Protein AF-A0A834L5X5-F1 (afdb_monomer_lite)

pLDDT: mean 77.33, std 14.18, range [34.59, 91.06]

Radius of gyration: 18.0 Å; chains: 1; bounding box: 46×36×48 Å

Secondary structure (DSSP, 8-state):
-PPPP-STTTT-HHHHHHHT-HHHHHHHHHHHHHHHHHH-TTS-EEE--TT-SS-SEEE---S-HHHHHHHHT-HHHHHTEEEEEEEE--TTS--EEEEEEEE-TT---SS--EEEEETTEEE--SS--S---SEEEEEE-

Foldseek 3Di:
DDDDDDDPCVVPVVVSVVCPPVVVVLVVVLLVQLLLQLLPLQDWDFADDPPDPDTLDTHDRDPHSLVSCCRNVHDLQSVQKDWDWDWDPPPVDDTAIEIEIEGDPPDDDPDKDKWKDAPNDTDDDPDDDDDPGRYIYIDID

Sequence (141 aa):
MHPQIENLFYNLTTRRKTLQNSADDYPKIVDLLSRFAIHHTNVSFSCRKHGAARADVHSVATASMLDAIRSVYGVSVARNLMTIEASDDDPSSSVFKMDGFISNSNYIAKKITMVLFINGMCAYSIDVVELTGNHMLIVIC

Structure (mmCIF, N/CA/C/O backbone):
data_AF-A0A834L5X5-F1
#
_entry.id   AF-A0A834L5X5-F1
#
loop_
_atom_site.group_PDB
_atom_site.id
_atom_site.type_symbol
_atom_site.label_atom_id
_atom_site.label_alt_id
_atom_site.label_comp_id
_atom_site.label_asym_id
_atom_site.label_entity_id
_atom_site.label_seq_id
_atom_site.pdbx_PDB_ins_code
_atom_site.Cartn_x
_atom_site.Cartn_y
_atom_site.Cartn_z
_atom_site.occupancy
_atom_site.B_iso_or_equiv
_atom_site.auth_seq_id
_atom_site.auth_comp_id
_atom_site.auth_asym_id
_atom_site.auth_atom_id
_atom_site.pdbx_PDB_model_num
ATOM 1 N N . MET A 1 1 ? 3.718 -20.368 19.759 1.00 44.84 1 MET A N 1
ATOM 2 C CA . MET A 1 1 ? 3.055 -19.312 20.554 1.00 44.84 1 MET A CA 1
ATOM 3 C C . MET A 1 1 ? 3.306 -18.001 19.827 1.00 44.84 1 MET A C 1
ATOM 5 O O . MET A 1 1 ? 4.460 -17.604 19.736 1.00 44.84 1 MET A O 1
ATOM 9 N N . HIS A 1 2 ? 2.291 -17.406 19.198 1.00 64.75 2 HIS A N 1
ATOM 10 C CA . HIS A 1 2 ? 2.462 -16.091 18.575 1.00 64.75 2 HIS A CA 1
ATOM 11 C C . HIS A 1 2 ? 2.395 -15.022 19.670 1.00 64.75 2 HIS A C 1
ATOM 13 O O . HIS A 1 2 ? 1.532 -15.131 20.542 1.00 64.75 2 HIS A O 1
ATOM 19 N N . PRO A 1 3 ? 3.295 -14.029 19.673 1.00 69.00 3 PRO A N 1
ATOM 20 C CA . PRO A 1 3 ? 3.253 -12.961 20.658 1.00 69.00 3 PRO A CA 1
ATOM 21 C C . PRO A 1 3 ? 1.950 -12.173 20.492 1.00 69.00 3 PRO A C 1
ATOM 23 O O . PRO A 1 3 ? 1.686 -11.601 19.436 1.00 69.00 3 PRO A O 1
ATOM 26 N N . GLN A 1 4 ? 1.132 -12.165 21.540 1.00 79.31 4 GLN A N 1
ATOM 27 C CA . GLN A 1 4 ? -0.072 -11.352 21.635 1.00 79.31 4 GLN A CA 1
ATOM 28 C C . GLN A 1 4 ? 0.254 -10.145 22.511 1.00 79.31 4 GLN A C 1
ATOM 30 O O . GLN A 1 4 ? 0.672 -10.296 23.657 1.00 79.31 4 GLN A O 1
ATOM 35 N N . ILE A 1 5 ? 0.119 -8.946 21.947 1.00 82.44 5 ILE A N 1
ATOM 36 C CA . ILE A 1 5 ? 0.339 -7.697 22.677 1.00 82.44 5 ILE A CA 1
ATOM 37 C C . ILE A 1 5 ? -1.009 -7.236 23.218 1.00 82.44 5 ILE A C 1
ATOM 39 O O . ILE A 1 5 ? -1.920 -6.927 22.453 1.00 82.44 5 ILE A O 1
ATOM 43 N N . GLU A 1 6 ? -1.112 -7.152 24.539 1.00 79.31 6 GLU A N 1
ATOM 44 C CA . GLU A 1 6 ? -2.272 -6.606 25.236 1.00 79.31 6 GLU A CA 1
ATOM 45 C C . GLU A 1 6 ? -1.859 -5.372 26.039 1.00 79.31 6 GLU A C 1
ATOM 47 O O . GLU A 1 6 ? -0.729 -5.277 26.516 1.00 79.31 6 GLU A O 1
ATOM 52 N N . ASN A 1 7 ? -2.780 -4.419 26.208 1.00 80.00 7 ASN A N 1
ATOM 53 C CA . ASN A 1 7 ? -2.581 -3.230 27.045 1.00 80.00 7 ASN A CA 1
ATOM 54 C C . ASN A 1 7 ? -1.352 -2.377 26.659 1.00 80.00 7 ASN A C 1
ATOM 56 O O . ASN A 1 7 ? -0.508 -2.052 27.499 1.00 80.00 7 ASN A O 1
ATOM 60 N N . LEU A 1 8 ? -1.270 -1.962 25.391 1.00 80.25 8 LEU A N 1
ATOM 61 C CA . LEU A 1 8 ? -0.211 -1.066 24.919 1.00 80.25 8 LEU A CA 1
ATOM 62 C C . LEU A 1 8 ? -0.149 0.223 25.772 1.00 80.25 8 LEU A C 1
ATOM 64 O O . LEU A 1 8 ? -1.176 0.820 26.101 1.00 80.25 8 LEU A O 1
ATOM 68 N N . PHE A 1 9 ? 1.067 0.638 26.147 1.00 82.50 9 PHE A N 1
ATOM 69 C CA . PHE A 1 9 ? 1.349 1.788 27.027 1.00 82.50 9 PHE A CA 1
ATOM 70 C C . PHE A 1 9 ? 0.812 1.671 28.458 1.00 82.50 9 PHE A C 1
ATOM 72 O O . PHE A 1 9 ? 0.503 2.684 29.091 1.00 82.50 9 PHE A O 1
ATOM 79 N N . TYR A 1 10 ? 0.718 0.454 29.008 1.00 79.81 10 TYR A N 1
ATOM 80 C CA . TYR A 1 10 ? 0.159 0.281 30.348 1.00 79.81 10 TYR A CA 1
ATOM 81 C C . TYR A 1 10 ? 0.894 1.029 31.462 1.00 79.81 10 TYR A C 1
ATOM 83 O O . TYR A 1 10 ? 0.271 1.464 32.430 1.00 79.81 10 TYR A O 1
ATOM 91 N N . ASN A 1 11 ? 2.201 1.194 31.291 1.00 83.25 11 ASN A N 1
ATOM 92 C CA . ASN A 1 11 ? 3.115 1.872 32.199 1.00 83.25 11 ASN A CA 1
ATOM 93 C C . ASN A 1 11 ? 3.227 3.388 31.943 1.00 83.25 11 ASN A C 1
ATOM 95 O O . ASN A 1 1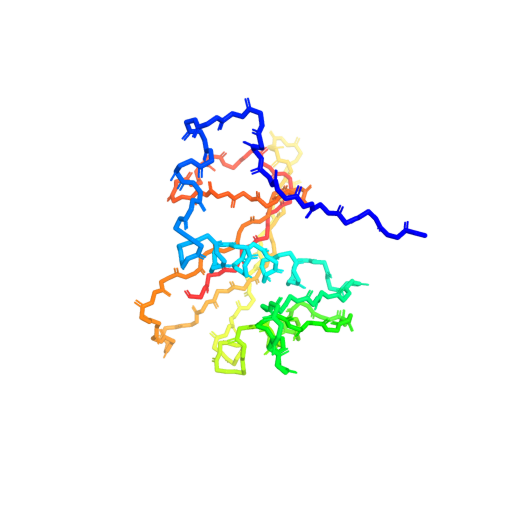1 ? 3.930 4.072 32.680 1.00 83.25 11 ASN A O 1
ATOM 99 N N . LEU A 1 12 ? 2.556 3.928 30.916 1.00 82.12 12 LEU A N 1
ATOM 100 C CA . LEU A 1 12 ? 2.662 5.331 30.503 1.00 82.12 12 LEU A CA 1
ATOM 101 C C . LEU A 1 12 ? 1.275 5.962 30.352 1.00 82.12 12 LEU A C 1
ATOM 103 O O . LEU A 1 12 ? 0.736 6.088 29.251 1.00 82.12 12 LEU A O 1
ATOM 107 N N . THR A 1 13 ? 0.713 6.415 31.474 1.00 77.81 13 THR A N 1
ATOM 108 C CA . THR A 1 13 ? -0.656 6.948 31.577 1.00 77.81 13 THR A CA 1
ATOM 109 C C . THR A 1 13 ? -0.955 8.061 30.568 1.00 77.81 13 THR A C 1
ATOM 111 O O . THR A 1 13 ? -2.041 8.086 29.993 1.00 77.81 13 THR A O 1
ATOM 114 N N . THR A 1 14 ? 0.002 8.954 30.299 1.00 79.38 14 THR A N 1
ATOM 115 C CA . THR A 1 14 ? -0.169 10.056 29.337 1.00 79.38 14 THR A CA 1
ATOM 116 C C . THR A 1 14 ? -0.307 9.553 27.897 1.00 79.38 14 THR A C 1
ATOM 118 O O . THR A 1 14 ? -1.222 9.976 27.199 1.00 79.38 14 THR A O 1
ATOM 121 N N . ARG A 1 15 ? 0.534 8.597 27.465 1.00 75.31 15 ARG A N 1
ATOM 122 C CA . ARG A 1 15 ? 0.443 7.993 26.119 1.00 75.31 15 ARG A CA 1
ATOM 123 C C . ARG A 1 15 ? -0.788 7.105 25.974 1.00 75.31 15 ARG A C 1
ATOM 125 O O . ARG A 1 15 ? -1.443 7.115 24.939 1.00 75.31 15 ARG A O 1
ATOM 132 N N . ARG A 1 16 ? -1.150 6.371 27.027 1.00 74.94 16 ARG A N 1
ATOM 133 C CA . ARG A 1 16 ? -2.385 5.582 27.041 1.00 74.94 16 ARG A CA 1
ATOM 134 C C . ARG A 1 16 ? -3.612 6.465 26.790 1.00 74.94 16 ARG A C 1
ATOM 136 O O . ARG A 1 16 ? -4.456 6.086 25.989 1.00 74.94 16 ARG A O 1
ATOM 143 N N . LYS A 1 17 ? -3.696 7.643 27.424 1.00 72.06 17 LYS A N 1
ATOM 144 C CA . LYS A 1 17 ? -4.811 8.588 27.226 1.00 72.06 17 LYS A CA 1
ATOM 145 C C . LYS A 1 17 ? -4.913 9.095 25.785 1.00 72.06 17 LYS A C 1
ATOM 147 O O . LYS A 1 17 ? -6.020 9.231 25.282 1.00 72.06 17 LYS A O 1
ATOM 152 N N . THR A 1 18 ? -3.790 9.328 25.105 1.00 70.12 18 THR A N 1
ATOM 153 C CA . THR A 1 18 ? -3.800 9.770 23.699 1.00 70.12 18 THR A CA 1
ATOM 154 C C . THR A 1 18 ? -4.187 8.658 22.718 1.00 70.12 18 THR A C 1
ATOM 156 O O . THR A 1 18 ? -4.758 8.958 21.680 1.00 70.12 18 THR A O 1
ATOM 159 N N . LEU A 1 19 ? -3.926 7.386 23.049 1.00 65.12 19 LEU A N 1
ATOM 160 C CA . LEU A 1 19 ? -4.288 6.222 22.219 1.00 65.12 19 LEU A CA 1
ATOM 161 C C . LEU A 1 19 ? -5.692 5.658 22.469 1.00 65.12 19 LEU A C 1
ATOM 163 O O . LEU A 1 19 ? -6.130 4.749 21.767 1.00 65.12 19 LEU A O 1
ATOM 167 N N . GLN A 1 20 ? -6.420 6.154 23.472 1.00 61.81 20 GLN A N 1
ATOM 168 C CA . GLN A 1 20 ? -7.771 5.661 23.760 1.00 61.81 20 GLN A CA 1
ATOM 169 C C . GLN A 1 20 ? -8.775 5.958 22.636 1.00 61.81 20 GLN A C 1
ATOM 171 O O . GLN A 1 20 ? -9.824 5.311 22.586 1.00 61.81 20 GLN A O 1
ATOM 176 N N . ASN A 1 21 ? -8.450 6.852 21.694 1.00 64.62 21 ASN A N 1
ATOM 177 C CA . ASN A 1 21 ? -9.289 7.092 20.526 1.00 64.62 21 ASN A CA 1
ATOM 178 C C . ASN A 1 21 ? -9.029 6.066 19.406 1.00 64.62 21 ASN A C 1
ATOM 180 O O . ASN A 1 21 ? -8.523 6.381 18.333 1.00 64.62 21 ASN A O 1
ATOM 184 N N . SER A 1 22 ? -9.397 4.806 19.660 1.00 61.69 22 SER A N 1
ATOM 185 C CA . SER A 1 22 ? -9.212 3.677 18.725 1.00 61.69 22 SER A CA 1
ATOM 186 C C . SER A 1 22 ? -9.794 3.896 17.317 1.00 61.69 22 SER A C 1
ATOM 188 O O . SER A 1 22 ? -9.342 3.260 16.362 1.00 61.69 22 SER A O 1
ATOM 190 N N . ALA A 1 23 ? -10.777 4.793 17.182 1.00 67.44 23 ALA A N 1
ATOM 191 C CA . ALA A 1 23 ? -11.384 5.164 15.907 1.00 67.44 23 ALA A CA 1
ATOM 192 C C . ALA A 1 23 ? -10.392 5.852 14.951 1.00 67.44 23 ALA A C 1
ATOM 194 O O . ALA A 1 23 ? -10.512 5.677 13.741 1.00 67.44 23 ALA A O 1
ATOM 195 N N . ASP A 1 24 ? -9.391 6.557 15.484 1.00 72.69 24 ASP A N 1
ATOM 196 C CA . ASP A 1 24 ? -8.421 7.307 14.681 1.00 72.69 24 ASP A CA 1
ATOM 197 C C . ASP A 1 24 ? -7.191 6.472 14.308 1.00 72.69 24 ASP A C 1
ATOM 199 O O . ASP A 1 24 ? -6.551 6.726 13.287 1.00 72.69 24 ASP A O 1
ATOM 203 N N . ASP A 1 25 ? -6.842 5.474 15.123 1.00 80.56 25 ASP A N 1
ATOM 204 C CA . ASP A 1 25 ? -5.599 4.715 14.955 1.00 80.56 25 ASP A CA 1
ATOM 205 C C . ASP A 1 25 ? -5.768 3.459 14.101 1.00 80.56 25 ASP A C 1
ATOM 207 O O . ASP A 1 25 ? -4.873 3.123 13.324 1.00 80.56 25 ASP A O 1
ATOM 211 N N . TYR A 1 26 ? -6.923 2.787 14.169 1.00 86.06 26 TYR A N 1
ATOM 212 C CA . TYR A 1 26 ? -7.163 1.601 13.344 1.00 86.06 26 TYR A CA 1
ATOM 213 C C . TYR A 1 26 ? -7.048 1.885 11.832 1.00 86.06 26 TYR A C 1
ATOM 215 O O . TYR A 1 26 ? -6.332 1.144 11.154 1.00 86.06 26 TYR A O 1
ATOM 223 N N . PRO A 1 27 ? -7.634 2.974 11.288 1.00 86.81 27 PRO A N 1
ATOM 224 C CA . PRO A 1 27 ? -7.455 3.323 9.879 1.00 86.81 27 PRO A CA 1
ATOM 225 C C . PRO A 1 27 ? -5.990 3.562 9.487 1.00 86.81 27 PRO A C 1
ATOM 227 O O . PRO A 1 27 ? -5.610 3.245 8.365 1.00 86.81 27 PRO A O 1
ATOM 230 N N . LYS A 1 28 ? -5.144 4.067 10.399 1.00 86.50 28 LYS A N 1
ATOM 231 C CA . LYS A 1 28 ? -3.702 4.254 10.145 1.00 86.50 28 LYS A CA 1
ATOM 232 C C . LYS A 1 28 ? -2.967 2.916 10.049 1.00 86.50 28 LYS A C 1
ATOM 234 O O . LYS A 1 28 ? -2.081 2.765 9.215 1.00 86.50 28 LYS A O 1
ATOM 239 N N . ILE A 1 29 ? -3.343 1.939 10.879 1.00 88.44 29 ILE A N 1
ATOM 240 C CA . ILE A 1 29 ? -2.796 0.572 10.819 1.00 88.44 29 ILE A CA 1
ATOM 241 C C . ILE A 1 29 ? -3.199 -0.101 9.502 1.00 88.44 29 ILE A C 1
ATOM 243 O O . ILE A 1 29 ? -2.366 -0.722 8.844 1.00 88.44 29 ILE A O 1
ATOM 247 N N . VAL A 1 30 ? -4.466 0.043 9.107 1.00 90.06 30 VAL A N 1
ATOM 248 C CA . VAL A 1 30 ? -4.990 -0.465 7.830 1.00 90.06 30 VAL A CA 1
ATOM 249 C C . VAL A 1 30 ? -4.271 0.178 6.641 1.00 90.06 30 VAL A C 1
ATOM 251 O O . VAL A 1 30 ? -3.875 -0.539 5.723 1.00 90.06 30 VAL A O 1
ATOM 254 N N . ASP A 1 31 ? -4.043 1.494 6.670 1.00 87.38 31 ASP A N 1
ATOM 255 C CA . ASP A 1 31 ? -3.289 2.222 5.640 1.00 87.38 31 ASP A CA 1
ATOM 256 C C . ASP A 1 31 ? -1.842 1.717 5.541 1.00 87.38 31 ASP A C 1
ATOM 258 O O . ASP A 1 31 ? -1.383 1.360 4.458 1.00 87.38 31 ASP A O 1
ATOM 262 N N . LEU A 1 32 ? -1.145 1.587 6.675 1.00 88.12 32 LEU A N 1
ATOM 263 C CA . LEU A 1 32 ? 0.209 1.035 6.724 1.00 88.12 32 LEU A CA 1
ATOM 264 C C . LEU A 1 32 ? 0.258 -0.370 6.107 1.00 88.12 32 LEU A C 1
ATOM 266 O O . LEU A 1 32 ? 1.044 -0.617 5.196 1.00 88.12 32 LEU A O 1
ATOM 270 N N . LEU A 1 33 ? -0.598 -1.290 6.559 1.00 90.88 33 LEU A N 1
ATOM 271 C CA . LEU A 1 33 ? -0.604 -2.665 6.053 1.00 90.88 33 LEU A CA 1
ATOM 272 C C . LEU A 1 33 ? -0.956 -2.735 4.565 1.00 90.88 33 LEU A C 1
ATOM 274 O O . LEU A 1 33 ? -0.362 -3.533 3.846 1.00 90.88 33 LEU A O 1
ATOM 278 N N . SER A 1 34 ? -1.849 -1.865 4.090 1.00 89.50 34 SER A N 1
ATOM 279 C CA . SER A 1 34 ? -2.161 -1.722 2.664 1.00 89.50 34 SER A CA 1
ATOM 280 C C . SER A 1 34 ? -0.927 -1.339 1.839 1.00 89.50 34 SER A C 1
ATOM 282 O O . SER A 1 34 ? -0.677 -1.937 0.793 1.00 89.50 34 SER A O 1
ATOM 284 N N . ARG A 1 35 ? -0.102 -0.398 2.324 1.00 88.44 35 ARG A N 1
ATOM 285 C CA . ARG A 1 35 ? 1.163 -0.005 1.668 1.00 88.44 35 ARG A CA 1
ATOM 286 C C . ARG A 1 35 ? 2.167 -1.153 1.623 1.00 88.44 35 ARG A C 1
ATOM 288 O O . ARG A 1 35 ? 2.776 -1.402 0.588 1.00 88.44 35 ARG A O 1
ATOM 295 N N . PHE A 1 36 ? 2.331 -1.875 2.729 1.00 87.75 36 PHE A N 1
ATOM 296 C CA . PHE A 1 36 ? 3.248 -3.016 2.776 1.00 87.75 36 PHE A CA 1
ATOM 297 C C . PHE A 1 36 ? 2.798 -4.161 1.868 1.00 87.75 36 PHE A C 1
ATOM 299 O O . PHE A 1 36 ? 3.645 -4.774 1.219 1.00 87.75 36 PHE A O 1
ATOM 306 N N . ALA A 1 37 ? 1.488 -4.399 1.783 1.00 89.31 37 ALA A N 1
ATOM 307 C CA . ALA A 1 37 ? 0.899 -5.442 0.954 1.00 89.31 37 ALA A CA 1
ATOM 308 C C . ALA A 1 37 ? 1.147 -5.248 -0.546 1.00 89.31 37 ALA A C 1
ATOM 310 O O . ALA A 1 37 ? 1.315 -6.236 -1.255 1.00 89.31 37 ALA A O 1
ATOM 311 N N . ILE A 1 38 ? 1.195 -4.003 -1.033 1.00 88.06 38 ILE A N 1
ATOM 312 C CA . ILE A 1 38 ? 1.485 -3.733 -2.450 1.00 88.06 38 ILE A CA 1
ATOM 313 C C . ILE A 1 38 ? 2.976 -3.795 -2.787 1.00 88.06 38 ILE A C 1
ATOM 315 O O . ILE A 1 38 ? 3.319 -4.139 -3.910 1.00 88.06 38 ILE A O 1
ATOM 319 N N . HIS A 1 39 ? 3.858 -3.493 -1.830 1.00 86.00 39 HIS A N 1
ATOM 320 C CA . HIS A 1 39 ? 5.307 -3.545 -2.041 1.00 86.00 39 HIS A CA 1
ATOM 321 C C . HIS A 1 39 ? 5.859 -4.968 -1.911 1.00 86.00 39 HIS A C 1
ATOM 323 O O . HIS A 1 39 ? 6.706 -5.396 -2.687 1.00 86.00 39 HIS A O 1
ATOM 329 N N . HIS A 1 40 ? 5.374 -5.726 -0.928 1.00 87.00 40 HIS A N 1
ATOM 330 C CA . HIS A 1 40 ? 5.829 -7.089 -0.666 1.00 87.00 40 HIS A CA 1
ATOM 331 C C . HIS A 1 40 ? 4.867 -8.101 -1.285 1.00 87.00 40 HIS A C 1
ATOM 333 O O . HIS A 1 40 ? 4.200 -8.850 -0.574 1.00 87.00 40 HIS A O 1
ATOM 339 N N . THR A 1 41 ? 4.821 -8.148 -2.617 1.00 86.44 41 THR A N 1
ATOM 340 C CA . THR A 1 41 ? 3.897 -9.016 -3.371 1.00 86.44 41 THR A CA 1
ATOM 341 C C . THR A 1 41 ? 4.094 -10.505 -3.081 1.00 86.44 41 THR A C 1
ATOM 343 O O . THR A 1 41 ? 3.166 -11.286 -3.233 1.00 86.44 41 THR A O 1
ATOM 346 N N . ASN A 1 42 ? 5.269 -10.913 -2.597 1.00 88.06 42 ASN A N 1
ATOM 347 C CA . ASN A 1 42 ? 5.564 -12.303 -2.234 1.00 88.06 42 ASN A CA 1
ATOM 348 C C . ASN A 1 42 ? 5.010 -12.713 -0.854 1.00 88.06 42 ASN A C 1
ATOM 350 O O . ASN A 1 42 ? 5.179 -13.860 -0.442 1.00 88.06 42 ASN A O 1
ATOM 354 N N . VAL A 1 43 ? 4.375 -11.794 -0.120 1.00 88.69 43 VAL A N 1
ATOM 355 C CA . VAL A 1 43 ? 3.852 -12.021 1.233 1.00 88.69 43 VAL A CA 1
ATOM 356 C C . VAL A 1 43 ? 2.361 -11.696 1.273 1.00 88.69 43 VAL A C 1
ATOM 358 O O . VAL A 1 43 ? 1.896 -10.711 0.708 1.00 88.69 43 VAL A O 1
ATOM 361 N N . SER A 1 44 ? 1.591 -12.539 1.960 1.00 88.88 44 SER A N 1
ATOM 362 C CA . SER A 1 44 ? 0.158 -12.315 2.176 1.00 88.88 44 SER A CA 1
ATOM 363 C C . SER A 1 44 ? -0.072 -11.528 3.463 1.00 88.88 44 SER A C 1
ATOM 365 O O . SER A 1 44 ? 0.477 -11.878 4.509 1.00 88.88 44 SER A O 1
ATOM 367 N N . PHE A 1 45 ? -0.912 -10.497 3.406 1.00 90.62 45 PHE A N 1
ATOM 368 C CA . PHE A 1 45 ? -1.260 -9.669 4.559 1.00 90.62 45 PHE A CA 1
ATOM 369 C C . PHE A 1 45 ? -2.745 -9.803 4.887 1.00 90.62 45 PHE A C 1
ATOM 371 O O . PHE A 1 45 ? -3.599 -9.847 4.004 1.00 90.62 45 PHE A O 1
ATOM 378 N N . SER A 1 46 ? -3.067 -9.836 6.181 1.00 90.56 46 SER A N 1
ATOM 379 C CA . SER A 1 46 ? -4.447 -9.816 6.658 1.00 90.56 46 SER A CA 1
ATOM 380 C C . SER A 1 46 ? -4.570 -8.922 7.885 1.00 90.56 46 SER A C 1
ATOM 382 O O . SER A 1 46 ? -3.880 -9.132 8.881 1.00 90.56 46 SER A O 1
ATOM 384 N N . CYS A 1 47 ? -5.488 -7.960 7.844 1.00 90.81 47 CYS A N 1
ATOM 385 C CA . CYS A 1 47 ? -5.838 -7.110 8.976 1.00 90.81 47 CYS A CA 1
ATOM 386 C C . CYS A 1 47 ? -7.345 -7.127 9.178 1.00 90.81 47 CYS A C 1
ATOM 388 O O . CYS A 1 47 ? -8.094 -6.908 8.231 1.00 90.81 47 CYS A O 1
ATOM 390 N N . ARG A 1 48 ? -7.798 -7.358 10.409 1.00 91.06 48 ARG A N 1
ATOM 391 C CA . ARG A 1 48 ? -9.217 -7.284 10.759 1.00 91.06 48 ARG A CA 1
ATOM 392 C C . ARG A 1 48 ? -9.395 -6.697 12.143 1.00 91.06 48 ARG A C 1
ATOM 394 O O . ARG A 1 48 ? -8.578 -6.948 13.034 1.00 91.06 48 ARG A O 1
ATOM 401 N N . LYS A 1 49 ? -10.494 -5.982 12.344 1.00 89.12 49 LYS A N 1
ATOM 402 C CA . LYS A 1 49 ? -10.927 -5.590 13.683 1.00 89.12 49 LYS A CA 1
ATOM 403 C C . LYS A 1 49 ? -11.352 -6.824 14.489 1.00 89.12 49 LYS A C 1
ATOM 405 O O . LYS A 1 49 ? -11.874 -7.798 13.944 1.00 89.12 49 LYS A O 1
ATOM 410 N N . HIS A 1 50 ? -11.134 -6.798 15.802 1.00 85.12 50 HIS A N 1
ATOM 411 C CA . HIS A 1 50 ? -11.590 -7.877 16.678 1.00 85.12 50 HIS A CA 1
ATOM 412 C C . HIS A 1 50 ? -13.115 -8.050 16.575 1.00 85.12 50 HIS A C 1
ATOM 414 O O . HIS A 1 50 ? -13.854 -7.067 16.605 1.00 85.12 50 HIS A O 1
ATOM 420 N N . GLY A 1 51 ? -13.575 -9.294 16.417 1.00 85.50 51 GLY A N 1
ATOM 421 C CA . GLY A 1 51 ? -14.991 -9.624 16.222 1.00 85.50 51 GLY A CA 1
ATOM 422 C C . GLY A 1 51 ? -15.545 -9.351 14.815 1.00 85.50 51 GLY A C 1
ATOM 423 O O . GLY A 1 51 ? -16.681 -9.727 14.541 1.00 85.50 51 GLY A O 1
ATOM 424 N N . ALA A 1 52 ? -14.774 -8.746 13.903 1.00 88.81 52 ALA A N 1
ATOM 425 C CA . ALA A 1 52 ? -15.214 -8.549 12.525 1.00 88.81 52 ALA A CA 1
ATOM 426 C C . ALA A 1 52 ? -15.119 -9.854 11.717 1.00 88.81 52 ALA A C 1
ATOM 428 O O . ALA A 1 52 ? -14.110 -10.562 11.753 1.00 88.81 52 ALA A O 1
ATOM 429 N N . ALA A 1 53 ? -16.172 -10.150 10.950 1.00 87.69 53 ALA A N 1
ATOM 430 C CA . ALA A 1 53 ? -16.221 -11.324 10.078 1.00 87.69 53 ALA A CA 1
ATOM 431 C C . ALA A 1 53 ? -15.344 -11.171 8.823 1.00 87.69 53 ALA A C 1
ATOM 433 O O . ALA A 1 53 ? -14.854 -12.161 8.286 1.00 87.69 53 ALA A O 1
ATOM 434 N N . ARG A 1 54 ? -15.146 -9.933 8.354 1.00 87.31 54 ARG A N 1
ATOM 435 C CA . ARG A 1 54 ? -14.331 -9.609 7.178 1.00 87.31 54 ARG A CA 1
ATOM 436 C C . ARG A 1 54 ? -13.059 -8.884 7.591 1.00 87.31 54 ARG A C 1
ATOM 438 O O . ARG A 1 54 ? -13.057 -8.141 8.568 1.00 87.31 54 ARG A O 1
ATOM 445 N N . ALA A 1 55 ? -11.998 -9.134 6.836 1.00 88.44 55 ALA A N 1
ATOM 446 C CA . ALA A 1 55 ? -10.752 -8.399 6.949 1.00 88.44 55 ALA A CA 1
ATOM 447 C C . ALA A 1 55 ? -10.843 -7.087 6.162 1.00 88.44 55 ALA A C 1
ATOM 449 O O . ALA A 1 55 ? -11.381 -7.066 5.056 1.00 88.44 55 ALA A O 1
ATOM 450 N N . ASP A 1 56 ? -10.318 -6.017 6.750 1.00 88.81 56 ASP A N 1
ATOM 451 C CA . ASP A 1 56 ? -10.203 -4.692 6.139 1.00 88.81 56 ASP A CA 1
ATOM 452 C C . ASP A 1 56 ? -9.026 -4.637 5.154 1.00 88.81 56 ASP A C 1
ATOM 454 O O . ASP A 1 56 ? -9.099 -3.964 4.132 1.00 88.81 56 ASP A O 1
ATOM 458 N N . VAL A 1 57 ? -7.964 -5.404 5.425 1.00 89.19 57 VAL A N 1
ATOM 459 C CA . VAL A 1 57 ? -6.890 -5.687 4.462 1.00 89.19 57 VAL A CA 1
ATOM 460 C C . VAL A 1 57 ? -6.830 -7.186 4.263 1.00 89.19 57 VAL A C 1
ATOM 462 O O . VAL A 1 57 ? -6.695 -7.928 5.235 1.00 89.19 57 VAL A O 1
ATOM 465 N N . HIS A 1 58 ? -6.890 -7.625 3.014 1.00 89.75 58 HIS A N 1
ATOM 466 C CA . HIS A 1 58 ? -6.596 -8.997 2.639 1.00 89.75 58 HIS A CA 1
ATOM 467 C C . HIS A 1 58 ? -5.856 -8.988 1.304 1.00 89.75 58 HIS A C 1
ATOM 469 O O . HIS A 1 58 ? -6.426 -8.632 0.273 1.00 89.75 58 HIS A O 1
ATOM 475 N N . SER A 1 59 ? -4.578 -9.351 1.336 1.00 87.25 59 SER A N 1
ATOM 476 C CA . SER A 1 59 ? -3.780 -9.594 0.142 1.00 87.25 59 SER A CA 1
ATOM 477 C C . SER A 1 59 ? -3.269 -11.025 0.156 1.00 87.25 59 SER A C 1
ATOM 479 O O . SER A 1 59 ? -2.904 -11.570 1.201 1.00 87.25 59 SER A 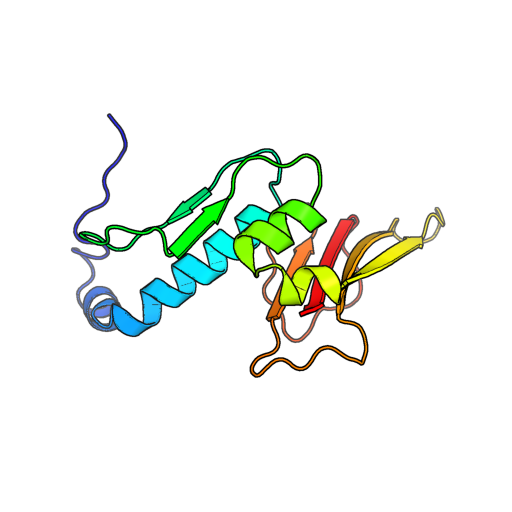O 1
ATOM 481 N N . VAL A 1 60 ? -3.244 -11.628 -1.024 1.00 87.25 60 VAL A N 1
ATOM 482 C CA . VAL A 1 60 ? -2.594 -12.915 -1.271 1.00 87.25 60 VAL A CA 1
ATOM 483 C C . VAL A 1 60 ? -1.274 -12.625 -1.971 1.00 87.25 60 VAL A C 1
ATOM 485 O O . VAL A 1 60 ? -1.149 -11.586 -2.617 1.00 87.25 60 VAL A O 1
ATOM 488 N N . ALA A 1 61 ? -0.293 -13.515 -1.846 1.00 86.62 61 ALA A N 1
ATOM 489 C CA . ALA A 1 61 ? 0.937 -13.375 -2.607 1.00 86.62 61 ALA A CA 1
ATOM 490 C C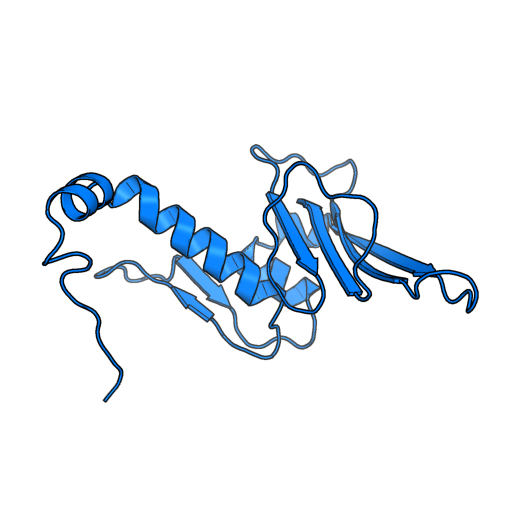 . ALA A 1 61 ? 0.613 -13.336 -4.114 1.00 86.62 61 ALA A C 1
ATOM 492 O O . ALA A 1 61 ? -0.071 -14.225 -4.629 1.00 86.62 61 ALA A O 1
ATOM 493 N N . THR A 1 62 ? 1.073 -12.297 -4.804 1.00 82.69 62 THR A N 1
ATOM 494 C CA . THR A 1 62 ? 0.845 -12.074 -6.233 1.00 82.69 62 THR A CA 1
ATOM 495 C C . THR A 1 62 ? 2.166 -12.035 -6.990 1.00 82.69 62 THR A C 1
ATOM 497 O O . THR A 1 62 ? 3.206 -11.647 -6.463 1.00 82.69 62 THR A O 1
ATOM 500 N N . ALA A 1 63 ? 2.119 -12.407 -8.270 1.00 81.38 63 ALA A N 1
ATOM 501 C CA . ALA A 1 63 ? 3.272 -12.298 -9.162 1.00 81.38 63 ALA A CA 1
ATOM 502 C C . ALA A 1 63 ? 3.533 -10.851 -9.621 1.00 81.38 63 ALA A C 1
ATOM 504 O O . ALA A 1 63 ? 4.640 -10.531 -10.040 1.00 81.38 63 ALA A O 1
ATOM 505 N N . SER A 1 64 ? 2.517 -9.982 -9.555 1.00 87.12 64 SER A N 1
ATOM 506 C CA . SER A 1 64 ? 2.588 -8.590 -9.999 1.00 87.12 64 SER A CA 1
ATOM 507 C C . SER A 1 64 ? 2.113 -7.622 -8.921 1.00 87.12 64 SER A C 1
ATOM 509 O O . SER A 1 64 ? 1.124 -7.867 -8.220 1.00 87.12 64 SER A O 1
ATOM 511 N N . MET A 1 65 ? 2.788 -6.478 -8.844 1.00 86.94 65 MET A N 1
ATOM 512 C CA . MET A 1 65 ? 2.394 -5.346 -8.011 1.00 86.94 65 MET A CA 1
ATOM 513 C C . MET A 1 65 ? 1.040 -4.764 -8.435 1.00 86.94 65 MET A C 1
ATOM 515 O O . MET A 1 65 ? 0.247 -4.384 -7.577 1.00 86.94 65 MET A O 1
ATOM 519 N N . LEU A 1 66 ? 0.717 -4.767 -9.734 1.00 88.56 66 LEU A N 1
ATOM 520 C CA . LEU A 1 66 ? -0.592 -4.321 -10.226 1.00 88.56 66 LEU A CA 1
ATOM 521 C C . LEU A 1 66 ? -1.729 -5.185 -9.654 1.00 88.56 66 LEU A C 1
ATOM 523 O O . LEU A 1 66 ? -2.791 -4.668 -9.303 1.00 88.56 66 LEU A O 1
ATOM 527 N N . ASP A 1 67 ? -1.501 -6.494 -9.523 1.00 89.88 67 ASP A N 1
ATOM 528 C CA . ASP A 1 67 ? -2.473 -7.416 -8.928 1.00 89.88 67 ASP A CA 1
ATOM 529 C C . ASP A 1 67 ? -2.608 -7.197 -7.419 1.00 89.88 67 ASP A C 1
ATOM 531 O O . ASP A 1 67 ? -3.722 -7.229 -6.892 1.00 89.88 67 ASP A O 1
ATOM 535 N N . ALA A 1 68 ? -1.504 -6.885 -6.732 1.00 89.44 68 ALA A N 1
ATOM 536 C CA . ALA A 1 68 ? -1.543 -6.509 -5.323 1.00 89.44 68 ALA A CA 1
ATOM 537 C C . ALA A 1 68 ? -2.331 -5.203 -5.112 1.00 89.44 68 ALA A C 1
ATOM 539 O O . ALA A 1 68 ? -3.214 -5.148 -4.256 1.00 89.44 68 ALA A O 1
ATOM 540 N N . ILE A 1 69 ? -2.097 -4.174 -5.940 1.00 88.69 69 ILE A N 1
ATOM 541 C CA . ILE A 1 69 ? -2.871 -2.920 -5.921 1.00 88.69 69 ILE A CA 1
ATOM 542 C C . ILE A 1 69 ? -4.350 -3.209 -6.189 1.00 88.69 69 ILE A C 1
ATOM 544 O O . ILE A 1 69 ? -5.210 -2.711 -5.464 1.00 88.69 69 ILE A O 1
ATOM 548 N N . ARG A 1 70 ? -4.667 -4.053 -7.177 1.00 90.12 70 ARG A N 1
ATOM 549 C CA . ARG A 1 70 ? -6.048 -4.459 -7.468 1.00 90.12 70 ARG A CA 1
ATOM 550 C C . ARG A 1 70 ? -6.717 -5.129 -6.267 1.00 90.12 70 ARG A C 1
ATOM 552 O O . ARG A 1 70 ? -7.894 -4.869 -6.030 1.00 90.12 70 ARG A O 1
ATOM 559 N N . SER A 1 71 ? -5.990 -5.964 -5.525 1.00 89.50 71 SER A N 1
ATOM 560 C CA . SER A 1 71 ? -6.499 -6.647 -4.329 1.00 89.50 71 SER A CA 1
ATOM 561 C C . SER A 1 71 ? -6.744 -5.688 -3.162 1.00 89.50 71 SER A C 1
ATOM 563 O O . SER A 1 71 ? -7.725 -5.846 -2.443 1.00 89.50 71 SER A O 1
ATOM 565 N N . VAL A 1 72 ? -5.858 -4.707 -2.965 1.00 89.44 72 VAL A N 1
ATOM 566 C CA . VAL A 1 72 ? -5.857 -3.830 -1.781 1.00 89.44 72 VAL A CA 1
ATOM 567 C C . VAL A 1 72 ? -6.682 -2.558 -1.998 1.00 89.44 72 VAL A C 1
ATOM 569 O O . VAL A 1 72 ? -7.536 -2.229 -1.181 1.00 89.44 72 VAL A O 1
ATOM 572 N N . TYR A 1 73 ? -6.460 -1.852 -3.109 1.00 86.50 73 TYR A N 1
ATOM 573 C CA . TYR A 1 73 ? -7.136 -0.589 -3.443 1.00 86.50 73 TYR A CA 1
ATOM 574 C C . TYR A 1 73 ? -8.335 -0.775 -4.382 1.00 86.50 73 TYR A C 1
ATOM 576 O O . TYR A 1 73 ? -9.122 0.149 -4.591 1.00 86.50 73 TYR A O 1
ATOM 584 N N . GLY A 1 74 ? -8.503 -1.976 -4.937 1.00 88.44 74 GLY A N 1
ATOM 585 C CA . GLY A 1 74 ? -9.646 -2.340 -5.762 1.00 88.44 74 GLY A CA 1
ATOM 586 C C . GLY A 1 74 ? -9.427 -2.161 -7.265 1.00 88.44 74 GLY A C 1
ATOM 587 O O . GLY A 1 74 ? -8.507 -1.501 -7.753 1.00 88.44 74 GLY A O 1
ATOM 588 N N . VAL A 1 75 ? -10.344 -2.756 -8.031 1.00 89.81 75 VAL A N 1
ATOM 589 C CA . VAL A 1 75 ? -10.282 -2.828 -9.502 1.00 89.81 75 VAL A CA 1
ATOM 590 C C . VAL A 1 75 ? -10.352 -1.452 -10.164 1.00 89.81 75 VAL A C 1
ATOM 592 O O . VAL A 1 75 ? -9.693 -1.231 -11.179 1.00 89.81 75 VAL A O 1
ATOM 595 N N . SER A 1 76 ? -11.119 -0.520 -9.589 1.00 86.00 76 SER A N 1
ATOM 596 C CA . SER A 1 76 ? -11.269 0.837 -10.133 1.00 86.00 76 SER A CA 1
ATOM 597 C C . SER A 1 76 ? -9.946 1.597 -10.159 1.00 86.00 76 SER A C 1
ATOM 599 O O . SER A 1 76 ? -9.672 2.303 -11.125 1.00 86.00 76 SER A O 1
ATOM 601 N N . VAL A 1 77 ? -9.127 1.442 -9.117 1.00 86.75 77 VAL A N 1
ATOM 602 C CA . VAL A 1 77 ? -7.808 2.074 -9.040 1.00 86.75 77 VAL A CA 1
ATOM 603 C C . VAL A 1 77 ? -6.881 1.414 -10.047 1.00 86.75 77 VAL A C 1
ATOM 605 O O . VAL A 1 77 ? -6.407 2.075 -10.961 1.00 86.75 77 VAL A O 1
ATOM 608 N N . ALA A 1 78 ? -6.729 0.089 -9.963 1.00 87.88 78 ALA A N 1
ATOM 609 C CA . ALA A 1 78 ? -5.807 -0.665 -10.810 1.00 87.88 78 ALA A CA 1
ATOM 610 C C . ALA A 1 78 ? -6.053 -0.490 -12.318 1.00 87.88 78 ALA A C 1
ATOM 612 O O . ALA A 1 78 ? -5.114 -0.552 -13.103 1.00 87.88 78 ALA A O 1
ATOM 613 N N . ARG A 1 79 ? -7.304 -0.264 -12.743 1.00 89.50 79 ARG A N 1
ATOM 614 C CA . ARG A 1 79 ? -7.641 -0.017 -14.154 1.00 89.50 79 ARG A CA 1
ATOM 615 C C . ARG A 1 79 ? -7.160 1.344 -14.664 1.00 89.50 79 ARG A C 1
ATOM 617 O O . ARG A 1 79 ? -6.964 1.494 -15.865 1.00 89.50 79 ARG A O 1
ATOM 624 N N . ASN A 1 80 ? -7.020 2.327 -13.782 1.00 86.56 80 ASN A N 1
ATOM 625 C CA . ASN A 1 80 ? -6.624 3.681 -14.154 1.00 86.56 80 ASN A CA 1
ATOM 626 C C . ASN A 1 80 ? -5.142 3.965 -13.898 1.00 86.56 80 ASN A C 1
ATOM 628 O O . ASN A 1 80 ? -4.728 5.112 -14.016 1.00 86.56 80 ASN A O 1
ATOM 632 N N . LEU A 1 81 ? -4.347 2.950 -13.559 1.00 86.94 81 LEU A N 1
ATOM 633 C CA . LEU A 1 81 ? -2.912 3.099 -13.360 1.00 86.94 81 LEU A CA 1
ATOM 634 C C . LEU A 1 81 ? -2.145 2.964 -14.678 1.00 86.94 81 LEU A C 1
ATOM 636 O O . LEU A 1 81 ? -2.482 2.147 -15.533 1.00 86.94 81 LEU A O 1
ATOM 640 N N . MET A 1 82 ? -1.085 3.751 -14.802 1.00 86.44 82 MET A N 1
ATOM 641 C CA . MET A 1 82 ? -0.096 3.714 -15.873 1.00 86.44 82 MET A CA 1
ATOM 642 C C . MET A 1 82 ? 1.274 3.455 -15.256 1.00 86.44 82 MET A C 1
ATOM 644 O O . MET A 1 82 ? 1.597 4.037 -14.221 1.00 86.44 82 MET A O 1
ATOM 648 N N . THR A 1 83 ? 2.071 2.590 -15.875 1.00 88.56 83 THR A N 1
ATOM 649 C CA . THR A 1 83 ? 3.434 2.311 -15.415 1.00 88.56 83 THR A CA 1
ATOM 650 C C . THR A 1 83 ? 4.332 3.521 -15.664 1.00 88.56 83 THR A C 1
ATOM 652 O O . THR A 1 83 ? 4.250 4.145 -16.723 1.00 88.56 83 THR A O 1
ATOM 655 N N . ILE A 1 84 ? 5.191 3.836 -14.699 1.00 83.94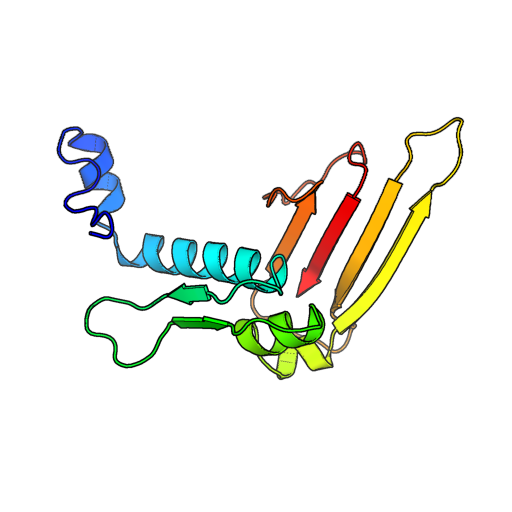 84 ILE A N 1
ATOM 656 C CA . ILE A 1 84 ? 6.255 4.831 -14.828 1.00 83.94 84 ILE A CA 1
ATOM 657 C C . ILE A 1 84 ? 7.591 4.175 -14.514 1.00 83.94 84 ILE A C 1
ATOM 659 O O . ILE A 1 84 ? 7.706 3.415 -13.557 1.00 83.94 84 ILE A O 1
ATOM 663 N N . GLU A 1 85 ? 8.592 4.476 -15.328 1.00 86.88 85 GLU A N 1
ATOM 664 C CA . GLU A 1 85 ? 9.947 3.960 -15.180 1.00 86.88 85 GLU A CA 1
ATOM 665 C C . GLU A 1 85 ? 10.921 5.098 -15.489 1.00 86.88 85 GLU A C 1
ATOM 667 O O . GLU A 1 85 ? 10.714 5.859 -16.436 1.00 86.88 85 GLU A O 1
ATOM 672 N N . ALA A 1 86 ? 11.960 5.242 -14.674 1.00 83.81 86 ALA A N 1
ATOM 673 C CA . ALA A 1 86 ? 13.063 6.159 -14.928 1.00 83.81 86 ALA A CA 1
ATOM 674 C C . ALA A 1 86 ? 14.355 5.536 -14.404 1.00 83.81 86 ALA A C 1
ATOM 676 O O . ALA A 1 86 ? 14.368 4.963 -13.318 1.00 83.81 86 ALA A O 1
ATOM 677 N N . SER A 1 87 ? 15.445 5.654 -15.149 1.00 82.38 87 SER A N 1
ATOM 678 C CA . SER A 1 87 ? 16.768 5.283 -14.663 1.00 82.38 87 SER A CA 1
ATOM 679 C C . SER A 1 87 ? 17.803 6.298 -15.120 1.00 82.38 87 SER A C 1
ATOM 681 O O . SER A 1 87 ? 17.690 6.851 -16.214 1.00 82.38 87 SER A O 1
ATOM 683 N N . ASP A 1 88 ? 18.785 6.551 -14.263 1.00 80.12 88 ASP A N 1
ATOM 684 C CA . ASP A 1 88 ? 20.012 7.259 -14.602 1.00 80.12 88 ASP A CA 1
ATOM 685 C C . ASP A 1 88 ? 21.188 6.335 -14.278 1.00 80.12 88 ASP A C 1
ATOM 687 O O . ASP A 1 88 ? 21.424 5.988 -13.117 1.00 80.12 88 ASP A O 1
ATOM 691 N N . ASP A 1 89 ? 21.862 5.896 -15.338 1.00 73.88 89 ASP A N 1
ATOM 692 C CA . ASP A 1 89 ? 22.987 4.962 -15.294 1.00 73.88 89 ASP A CA 1
ATOM 693 C C . ASP A 1 89 ? 24.329 5.685 -15.519 1.00 73.88 89 ASP A C 1
ATOM 695 O O . ASP A 1 89 ? 25.342 5.034 -15.789 1.00 73.88 89 ASP A O 1
ATOM 699 N N . ASP A 1 90 ? 24.359 7.023 -15.447 1.00 75.12 90 ASP A N 1
ATOM 700 C CA . ASP A 1 90 ? 25.596 7.788 -15.592 1.00 75.12 90 ASP A CA 1
ATOM 701 C C . ASP A 1 90 ? 26.556 7.495 -14.416 1.00 75.12 90 ASP A C 1
ATOM 703 O O . ASP A 1 90 ? 26.259 7.815 -13.265 1.00 75.12 90 ASP A O 1
ATOM 707 N N . PRO A 1 91 ? 27.746 6.915 -14.669 1.00 65.56 91 PRO A N 1
ATOM 708 C CA . PRO A 1 91 ? 28.725 6.614 -13.625 1.00 65.56 91 PRO A CA 1
ATOM 709 C C . PRO A 1 91 ? 29.328 7.865 -12.962 1.00 65.56 91 PRO A C 1
ATOM 711 O O . PRO A 1 91 ? 30.062 7.733 -11.981 1.00 65.56 91 PRO A O 1
ATOM 714 N N . SER A 1 92 ? 29.074 9.061 -13.504 1.00 70.50 92 SER A N 1
ATOM 715 C CA . SER A 1 92 ? 29.467 10.339 -12.906 1.00 70.50 92 SER A CA 1
ATOM 716 C C . SER A 1 92 ? 28.395 10.948 -11.990 1.00 70.50 92 SER A C 1
ATOM 718 O O . SER A 1 92 ? 28.713 11.837 -11.193 1.00 70.50 92 SER A O 1
ATOM 720 N N . SER A 1 93 ? 27.158 10.444 -12.055 1.00 65.50 93 SER A N 1
ATOM 721 C CA . SER A 1 93 ? 26.045 10.806 -11.179 1.00 65.50 93 SER A CA 1
ATOM 722 C 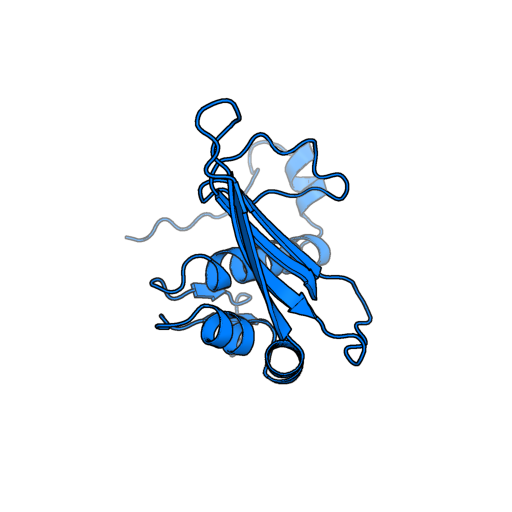C . SER A 1 93 ? 25.731 9.663 -10.198 1.00 65.50 93 SER A C 1
ATOM 724 O O . SER A 1 93 ? 26.384 8.618 -10.167 1.00 65.50 93 SER A O 1
ATOM 726 N N . SER A 1 94 ? 24.777 9.890 -9.293 1.00 64.31 94 SER A N 1
ATOM 727 C CA . SER A 1 94 ? 24.308 8.829 -8.399 1.00 64.31 94 SER A CA 1
ATOM 728 C C . SER A 1 94 ? 23.350 7.919 -9.166 1.00 64.31 94 SER A C 1
ATOM 730 O O . SER A 1 94 ? 22.306 8.389 -9.607 1.00 64.31 94 SER A O 1
ATOM 732 N N . VAL A 1 95 ? 23.686 6.629 -9.281 1.00 71.75 95 VAL A N 1
ATOM 733 C CA . VAL A 1 95 ? 22.848 5.622 -9.955 1.00 71.75 95 VAL A CA 1
ATOM 734 C C . VAL A 1 95 ? 21.446 5.620 -9.350 1.00 71.75 95 VAL A C 1
ATOM 736 O O . VAL A 1 95 ? 21.269 5.338 -8.161 1.00 71.75 95 VAL A O 1
ATOM 739 N N . PHE A 1 96 ? 20.451 5.910 -10.181 1.00 77.69 96 PHE A N 1
ATOM 740 C CA . PHE A 1 96 ? 19.061 6.049 -9.770 1.00 77.69 96 PHE A CA 1
ATOM 741 C C . PHE A 1 96 ? 18.174 5.145 -10.614 1.00 77.69 96 PHE A C 1
ATOM 743 O O . PHE A 1 96 ? 18.250 5.156 -11.839 1.00 77.69 96 PHE A O 1
ATOM 750 N N . LYS A 1 97 ? 17.282 4.397 -9.966 1.00 80.81 97 LYS A N 1
ATOM 751 C CA . LYS A 1 97 ? 16.216 3.660 -10.637 1.00 80.81 97 LYS A CA 1
ATOM 752 C C . LYS A 1 97 ? 14.878 3.924 -9.960 1.00 80.81 97 LYS A C 1
ATOM 754 O O . LYS A 1 97 ? 14.747 3.858 -8.740 1.00 80.81 97 LYS A O 1
ATOM 759 N N . MET A 1 98 ? 13.863 4.159 -10.770 1.00 83.44 98 MET A N 1
ATOM 760 C CA . MET A 1 98 ? 12.480 4.307 -10.367 1.00 83.44 98 MET A CA 1
ATOM 761 C C . MET A 1 98 ? 11.607 3.411 -11.223 1.00 83.44 98 MET A C 1
ATOM 763 O O . MET A 1 98 ? 11.713 3.399 -12.448 1.00 83.44 98 MET A O 1
ATOM 767 N N . ASP A 1 99 ? 10.706 2.715 -10.558 1.00 84.44 99 ASP A N 1
ATOM 768 C CA . ASP A 1 99 ? 9.615 1.970 -11.160 1.00 84.44 99 ASP A CA 1
ATOM 769 C C . ASP A 1 99 ? 8.339 2.274 -10.370 1.00 84.44 99 ASP A C 1
ATOM 771 O O . ASP A 1 99 ? 8.393 2.755 -9.240 1.00 84.44 99 ASP A O 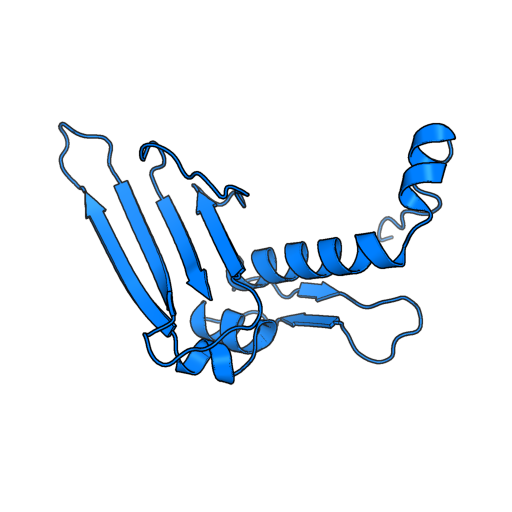1
ATOM 775 N N . GLY A 1 100 ? 7.161 2.110 -10.960 1.00 86.94 100 GLY A N 1
ATOM 776 C CA . GLY A 1 100 ? 5.931 2.401 -10.235 1.00 86.94 100 GLY A CA 1
ATOM 777 C C . GLY A 1 100 ? 4.709 2.592 -11.107 1.00 86.94 100 GLY A C 1
ATOM 778 O O . GLY A 1 100 ? 4.702 2.286 -12.298 1.00 86.94 100 GLY A O 1
ATOM 779 N N . PHE A 1 101 ? 3.657 3.113 -10.481 1.00 86.56 101 PHE A N 1
ATOM 780 C CA . PHE A 1 101 ? 2.363 3.345 -11.099 1.00 86.56 101 PHE A CA 1
ATOM 781 C C . PHE A 1 101 ? 1.816 4.730 -10.749 1.00 86.56 101 PHE A C 1
ATOM 783 O O . PHE A 1 101 ? 1.801 5.142 -9.590 1.00 86.56 101 PHE A O 1
ATOM 790 N N . ILE A 1 102 ? 1.284 5.427 -11.745 1.00 86.88 102 ILE A N 1
ATOM 791 C CA . ILE A 1 102 ? 0.590 6.704 -11.574 1.00 86.88 102 ILE A CA 1
ATOM 792 C C . ILE A 1 102 ? -0.830 6.606 -12.115 1.00 86.88 102 ILE A C 1
ATOM 794 O O . ILE A 1 102 ? -1.067 5.976 -13.147 1.00 86.88 102 ILE A O 1
ATOM 798 N N . SER A 1 103 ? -1.791 7.213 -11.428 1.00 83.62 103 SER A N 1
ATOM 799 C CA . SER A 1 103 ? -3.149 7.335 -11.939 1.00 83.62 103 SER A CA 1
ATOM 800 C C . SER A 1 103 ? -3.193 8.211 -13.200 1.00 83.62 103 SER A C 1
ATOM 802 O O . SER A 1 103 ? -2.483 9.206 -13.340 1.00 83.62 103 SER A O 1
ATOM 804 N N . ASN A 1 104 ? -4.006 7.804 -14.174 1.00 84.38 104 ASN A N 1
ATOM 805 C CA . ASN A 1 104 ? -4.245 8.575 -15.387 1.00 84.38 104 ASN A CA 1
ATOM 806 C C . ASN A 1 104 ? -5.182 9.764 -15.116 1.00 84.38 104 ASN A C 1
ATOM 808 O O . ASN A 1 104 ? -5.838 9.849 -14.078 1.00 84.38 104 ASN A O 1
ATOM 812 N N . SER A 1 105 ? -5.307 10.659 -16.096 1.00 81.44 105 SER A N 1
ATOM 813 C CA . SER A 1 105 ? -6.138 11.867 -15.998 1.00 81.44 105 SER A CA 1
ATOM 814 C C . SER A 1 105 ? -7.641 11.612 -15.820 1.00 81.44 105 SER A C 1
ATOM 816 O O . SER A 1 105 ? -8.376 12.537 -15.485 1.00 81.44 105 SER A O 1
ATOM 818 N N . ASN A 1 106 ? -8.114 10.383 -16.038 1.00 79.06 106 ASN A N 1
ATOM 819 C CA . ASN A 1 106 ? -9.522 10.015 -15.883 1.00 79.06 106 ASN A CA 1
ATOM 820 C C . ASN A 1 106 ? -9.856 9.547 -14.461 1.00 79.06 106 ASN A C 1
ATOM 822 O O . ASN A 1 106 ? -11.031 9.365 -14.134 1.00 79.06 106 ASN A O 1
ATOM 826 N N . TYR A 1 107 ? -8.851 9.313 -13.614 1.00 81.25 107 TYR A N 1
ATOM 827 C CA . TYR A 1 107 ? -9.075 8.874 -12.247 1.00 81.25 107 TYR A CA 1
ATOM 828 C C . TYR A 1 107 ? -9.434 10.055 -11.343 1.00 81.25 107 TYR A C 1
ATOM 830 O O . TYR A 1 107 ? -8.702 11.035 -11.243 1.00 81.25 107 TYR A O 1
ATOM 838 N N . ILE A 1 108 ? -10.568 9.943 -10.652 1.00 78.00 108 ILE A N 1
ATOM 839 C CA . ILE A 1 108 ? -11.034 10.948 -9.696 1.00 78.00 108 ILE A CA 1
ATOM 840 C C . ILE A 1 108 ? -11.093 10.297 -8.318 1.00 78.00 108 ILE A C 1
ATOM 842 O O . ILE A 1 108 ? -11.970 9.476 -8.039 1.00 78.00 108 ILE A O 1
ATOM 846 N N . ALA A 1 109 ? -10.172 10.691 -7.441 1.00 75.06 109 ALA A N 1
ATOM 847 C CA . ALA A 1 109 ? -10.162 10.278 -6.045 1.00 75.06 109 ALA A CA 1
ATOM 848 C C . ALA A 1 109 ? -10.663 11.395 -5.128 1.00 75.06 109 ALA A C 1
ATOM 850 O O . ALA A 1 109 ? -10.351 12.568 -5.308 1.00 75.06 109 ALA A O 1
ATOM 851 N N . LYS A 1 110 ? -11.393 11.016 -4.073 1.00 75.31 110 LYS A N 1
ATOM 852 C CA . LYS A 1 110 ? -11.766 11.945 -2.990 1.00 75.31 110 LYS A CA 1
ATOM 853 C C . LYS A 1 110 ? -10.570 12.342 -2.119 1.00 75.31 110 LYS A C 1
ATOM 855 O O . LYS A 1 110 ? -10.615 13.371 -1.454 1.00 75.31 110 LYS A O 1
ATOM 860 N N . LYS A 1 111 ? -9.540 11.494 -2.075 1.00 74.62 111 LYS A N 1
ATOM 861 C CA . LYS A 1 111 ? -8.317 11.674 -1.293 1.00 74.62 111 LYS A CA 1
ATOM 862 C C . LYS A 1 111 ? -7.141 11.122 -2.090 1.00 74.62 111 LYS A C 1
ATOM 864 O O . LYS A 1 111 ? -7.213 9.986 -2.550 1.00 74.62 111 LYS A O 1
ATOM 869 N N . ILE A 1 112 ? -6.080 11.914 -2.197 1.00 75.81 112 ILE A N 1
ATOM 870 C CA . ILE A 1 112 ? -4.825 11.504 -2.829 1.00 75.81 112 ILE A CA 1
ATOM 871 C C . ILE A 1 112 ? -4.157 10.453 -1.942 1.00 75.81 112 ILE A C 1
ATOM 873 O O . ILE A 1 112 ? -4.016 10.657 -0.731 1.00 75.81 112 ILE A O 1
ATOM 877 N N . THR A 1 113 ? -3.754 9.332 -2.536 1.00 78.06 113 THR A N 1
ATOM 878 C CA . THR A 1 113 ? -2.977 8.298 -1.846 1.00 78.06 113 THR A CA 1
ATOM 879 C C . THR A 1 113 ? -1.629 8.160 -2.525 1.00 78.06 113 THR A C 1
ATOM 881 O O . THR A 1 113 ? -1.537 7.645 -3.631 1.00 78.06 113 THR A O 1
ATOM 884 N N . MET A 1 114 ? -0.579 8.614 -1.843 1.00 81.31 114 MET A N 1
ATOM 885 C CA . MET A 1 114 ? 0.798 8.428 -2.283 1.00 81.31 114 MET A CA 1
ATOM 886 C C . MET A 1 114 ? 1.473 7.364 -1.423 1.00 81.31 114 MET A C 1
ATOM 888 O O . MET A 1 114 ? 1.505 7.463 -0.188 1.00 81.31 114 MET A O 1
ATOM 892 N N . VAL A 1 115 ? 2.021 6.354 -2.088 1.00 83.12 115 VAL A N 1
ATOM 893 C CA . VAL A 1 115 ? 2.840 5.311 -1.480 1.00 83.12 115 VAL A CA 1
ATOM 894 C C . VAL A 1 115 ? 4.221 5.374 -2.102 1.00 83.12 115 VAL A C 1
ATOM 896 O O . VAL A 1 115 ? 4.357 5.250 -3.315 1.00 83.12 115 VAL A O 1
ATOM 899 N N . LEU A 1 116 ? 5.225 5.577 -1.255 1.00 83.06 116 LEU A N 1
ATOM 900 C CA . LEU A 1 116 ? 6.613 5.704 -1.655 1.00 83.06 116 LEU A CA 1
ATOM 901 C C . LEU A 1 116 ? 7.461 4.686 -0.902 1.00 83.06 116 LEU A C 1
ATOM 903 O O . LEU A 1 116 ? 7.428 4.645 0.331 1.00 83.06 116 LEU A O 1
ATOM 907 N N . PHE A 1 117 ? 8.254 3.914 -1.636 1.00 80.25 117 PHE A N 1
ATOM 908 C CA . PHE A 1 117 ? 9.317 3.106 -1.052 1.00 80.25 117 PHE A CA 1
ATOM 909 C C . PHE A 1 117 ? 10.670 3.526 -1.603 1.00 80.25 117 PHE A C 1
ATOM 911 O O . PHE A 1 117 ? 10.826 3.655 -2.812 1.00 80.25 117 PHE A O 1
ATOM 918 N N . ILE A 1 118 ? 11.642 3.714 -0.710 1.00 82.25 118 ILE A N 1
ATOM 919 C CA . ILE A 1 118 ? 13.039 3.972 -1.064 1.00 82.25 118 ILE A CA 1
ATOM 920 C C . ILE A 1 118 ? 13.872 2.831 -0.497 1.00 82.25 118 ILE A C 1
ATOM 922 O O . ILE A 1 118 ? 13.858 2.601 0.714 1.00 82.25 118 ILE A O 1
ATOM 926 N N . ASN A 1 119 ? 14.579 2.099 -1.359 1.00 76.19 119 ASN A N 1
ATOM 927 C CA . ASN A 1 119 ? 15.418 0.958 -0.969 1.00 76.19 119 ASN A CA 1
ATOM 928 C C . ASN A 1 119 ? 14.684 -0.057 -0.054 1.00 76.19 119 ASN A C 1
ATOM 930 O O . ASN A 1 119 ? 15.261 -0.592 0.891 1.00 76.19 119 ASN A O 1
ATOM 934 N N . GLY A 1 120 ? 13.387 -0.286 -0.293 1.00 71.81 120 GLY A N 1
ATOM 935 C CA . GLY A 1 120 ? 12.549 -1.206 0.489 1.00 71.81 120 GLY A CA 1
ATOM 936 C C . GLY A 1 120 ? 11.953 -0.644 1.788 1.00 71.81 120 GLY A C 1
ATOM 937 O O . GLY A 1 120 ? 11.175 -1.335 2.446 1.00 71.81 120 GLY A O 1
ATOM 938 N N . MET A 1 121 ? 12.252 0.605 2.159 1.00 73.75 121 MET A N 1
ATOM 939 C CA . MET A 1 121 ? 11.642 1.276 3.312 1.00 73.75 121 MET A CA 1
ATOM 940 C C . MET A 1 121 ? 10.459 2.147 2.882 1.00 73.75 121 MET A C 1
ATOM 942 O O . MET A 1 121 ? 10.585 2.948 1.958 1.00 73.75 121 MET A O 1
ATOM 946 N N . CYS A 1 122 ? 9.319 2.019 3.572 1.00 69.12 122 CYS A N 1
ATOM 947 C CA . CYS A 1 122 ? 8.154 2.882 3.352 1.00 69.12 122 CYS A CA 1
ATOM 948 C C . CYS A 1 122 ? 8.467 4.296 3.860 1.00 69.12 122 CYS A C 1
ATOM 950 O O . CYS A 1 122 ? 8.671 4.489 5.060 1.00 69.12 122 CYS A O 1
ATOM 952 N N . ALA A 1 123 ? 8.470 5.279 2.964 1.00 67.44 123 ALA A N 1
ATOM 953 C CA . ALA A 1 123 ? 8.675 6.681 3.298 1.00 67.44 123 ALA A CA 1
ATOM 954 C C . ALA A 1 123 ? 7.334 7.432 3.290 1.00 67.44 123 ALA A C 1
ATOM 956 O O . ALA A 1 123 ? 6.502 7.256 2.399 1.00 67.44 123 ALA A O 1
ATOM 957 N N . TYR A 1 124 ? 7.128 8.284 4.295 1.00 56.62 124 TYR A N 1
ATOM 958 C CA . TYR A 1 124 ? 6.038 9.255 4.323 1.00 56.62 124 TYR A CA 1
ATOM 959 C C . TYR A 1 124 ? 6.638 10.614 3.999 1.00 56.62 124 TYR A C 1
ATOM 961 O O . TYR A 1 124 ? 7.331 11.167 4.847 1.00 56.62 124 TYR A O 1
ATOM 969 N N . SER A 1 125 ? 6.389 11.177 2.820 1.00 47.88 125 SER A N 1
ATOM 970 C CA . SER A 1 125 ? 6.577 12.619 2.680 1.00 47.88 125 SER A CA 1
ATOM 971 C C . SER A 1 125 ? 5.700 13.222 1.589 1.00 47.88 125 SER A C 1
ATOM 973 O O . SER A 1 125 ? 5.516 12.635 0.526 1.00 47.88 125 SER A O 1
ATOM 975 N N . ILE A 1 126 ? 5.147 14.391 1.922 1.00 43.38 126 ILE A N 1
ATOM 976 C CA . ILE A 1 126 ? 4.494 15.363 1.032 1.00 43.38 126 ILE A CA 1
ATOM 977 C C . ILE A 1 126 ? 5.551 16.217 0.304 1.00 43.38 126 ILE A C 1
ATOM 979 O O . ILE A 1 126 ? 5.262 16.774 -0.747 1.00 43.38 126 ILE A O 1
ATOM 983 N N . ASP A 1 127 ? 6.791 16.206 0.800 1.00 41.00 127 ASP A N 1
ATOM 984 C CA . ASP A 1 127 ? 7.964 16.825 0.196 1.00 41.00 127 ASP A CA 1
ATOM 985 C C . ASP A 1 127 ? 9.041 15.738 0.056 1.00 41.00 127 ASP A C 1
ATOM 987 O O . ASP A 1 127 ? 9.726 15.406 1.022 1.00 41.00 127 ASP A O 1
ATOM 991 N N . VAL A 1 128 ? 9.136 15.086 -1.102 1.00 43.62 128 VAL A N 1
ATOM 992 C CA . VAL A 1 128 ? 10.230 14.153 -1.445 1.00 43.62 128 VAL A CA 1
ATOM 993 C C . VAL A 1 128 ? 11.066 14.901 -2.483 1.00 43.62 128 VAL A C 1
ATOM 995 O O . VAL A 1 128 ? 10.680 14.970 -3.642 1.00 43.62 128 VAL A O 1
ATOM 998 N N . VAL A 1 129 ? 11.977 15.776 -2.052 1.00 34.59 129 VAL A N 1
ATOM 999 C CA . VAL A 1 129 ? 13.361 15.470 -1.641 1.00 34.59 129 VAL A CA 1
ATOM 1000 C C . VAL A 1 129 ? 14.187 15.028 -2.845 1.00 34.59 129 VAL A C 1
ATOM 1002 O O . VAL A 1 129 ? 14.073 13.904 -3.320 1.00 34.59 129 VAL A O 1
ATOM 1005 N N . GLU A 1 130 ? 14.996 15.977 -3.315 1.00 37.34 130 GLU A N 1
ATOM 1006 C CA . GLU A 1 130 ? 16.318 15.812 -3.926 1.00 37.34 130 GLU A CA 1
ATOM 1007 C C . GLU A 1 130 ? 16.807 14.349 -3.911 1.00 37.34 130 GLU A C 1
ATOM 1009 O O . GLU A 1 130 ? 17.204 13.796 -2.880 1.00 37.34 130 GLU A O 1
ATOM 1014 N N . LEU A 1 131 ? 16.657 13.704 -5.070 1.00 41.31 131 LEU A N 1
ATOM 1015 C CA . LEU A 1 131 ? 16.804 12.269 -5.304 1.00 41.31 131 LEU A CA 1
ATOM 1016 C C . LEU A 1 131 ? 18.179 11.766 -4.841 1.00 41.31 131 LEU A C 1
ATOM 1018 O O . LEU A 1 131 ? 19.178 11.923 -5.531 1.00 41.31 131 LEU A O 1
ATOM 1022 N N . THR A 1 132 ? 18.222 11.138 -3.667 1.00 39.91 132 THR A N 1
ATOM 1023 C CA . THR A 1 132 ? 19.438 10.534 -3.084 1.00 39.91 132 THR A CA 1
ATOM 1024 C C . THR A 1 132 ? 19.258 9.043 -2.766 1.00 39.91 132 THR A C 1
ATOM 1026 O O . THR A 1 132 ? 20.015 8.467 -1.987 1.00 39.91 132 THR A O 1
ATOM 1029 N N . GLY A 1 133 ? 18.251 8.388 -3.358 1.00 43.56 133 GLY A N 1
ATOM 1030 C CA . GLY A 1 133 ? 17.968 6.962 -3.165 1.00 43.56 133 GLY A CA 1
ATOM 1031 C C . GLY A 1 133 ? 18.058 6.155 -4.461 1.00 43.56 133 GLY A C 1
ATOM 1032 O O . GLY A 1 133 ? 17.537 6.582 -5.481 1.00 43.56 133 GLY A O 1
ATOM 1033 N N . ASN A 1 134 ? 18.669 4.970 -4.401 1.00 47.41 134 ASN A N 1
ATOM 1034 C CA . ASN A 1 134 ? 19.016 4.163 -5.580 1.00 47.41 134 ASN A CA 1
ATOM 1035 C C . ASN A 1 134 ? 17.828 3.387 -6.191 1.00 47.41 134 ASN A C 1
ATOM 1037 O O . ASN A 1 134 ? 17.879 3.041 -7.367 1.00 47.41 134 ASN A O 1
ATOM 1041 N N . HIS A 1 135 ? 16.762 3.118 -5.424 1.00 49.97 135 HIS A N 1
ATOM 1042 C CA . HIS A 1 135 ? 15.524 2.497 -5.915 1.00 49.97 135 HIS A CA 1
ATOM 1043 C C . HIS A 1 135 ? 14.286 3.162 -5.311 1.00 49.97 135 HIS A C 1
ATOM 1045 O O . HIS A 1 135 ? 14.116 3.123 -4.089 1.00 49.97 135 HIS A O 1
ATOM 1051 N N . MET A 1 136 ? 13.423 3.736 -6.154 1.00 52.41 136 MET A N 1
ATOM 1052 C CA . MET A 1 136 ? 12.214 4.450 -5.745 1.00 52.41 136 MET A CA 1
ATOM 1053 C C . MET A 1 136 ? 10.949 3.845 -6.370 1.00 52.41 136 MET A C 1
ATOM 1055 O O . MET A 1 136 ? 10.819 3.822 -7.589 1.00 52.41 136 MET A O 1
ATOM 1059 N N . LEU A 1 137 ? 9.998 3.412 -5.536 1.00 51.66 137 LEU A N 1
ATOM 1060 C CA . LEU A 1 137 ? 8.692 2.917 -5.974 1.00 51.66 137 LEU A CA 1
ATOM 1061 C C . LEU A 1 137 ? 7.595 3.924 -5.642 1.00 51.66 137 LEU A C 1
ATOM 1063 O O . LEU A 1 137 ? 7.348 4.176 -4.462 1.00 51.66 137 LEU A O 1
ATOM 1067 N N . ILE A 1 138 ? 6.919 4.461 -6.658 1.00 57.31 138 ILE A N 1
ATOM 1068 C CA . ILE A 1 138 ? 5.828 5.431 -6.492 1.00 57.31 138 ILE A CA 1
ATOM 1069 C C . ILE A 1 138 ? 4.500 4.791 -6.899 1.00 57.31 138 ILE A C 1
ATOM 1071 O O . ILE A 1 138 ? 4.347 4.335 -8.028 1.00 57.31 138 ILE A O 1
ATOM 1075 N N . VAL A 1 139 ? 3.515 4.805 -5.999 1.00 56.00 139 VAL A N 1
ATOM 1076 C CA . VAL A 1 139 ? 2.098 4.647 -6.353 1.00 56.00 139 VAL A CA 1
ATOM 1077 C C . VAL A 1 139 ? 1.376 5.935 -6.008 1.00 56.00 139 VAL A C 1
ATOM 1079 O O . VAL A 1 139 ? 1.257 6.270 -4.830 1.00 56.00 139 VAL A O 1
ATOM 1082 N N . ILE A 1 140 ? 0.898 6.650 -7.023 1.00 56.62 140 ILE A N 1
ATOM 1083 C CA . ILE A 1 140 ? 0.007 7.801 -6.845 1.00 56.62 140 ILE A CA 1
ATOM 1084 C C . ILE A 1 140 ? -1.381 7.369 -7.306 1.00 56.62 140 ILE A C 1
ATOM 1086 O O . ILE A 1 140 ? -1.600 7.148 -8.498 1.00 56.62 140 ILE A O 1
ATOM 1090 N N . CYS A 1 141 ? -2.299 7.232 -6.352 1.00 43.50 141 CYS A N 1
ATOM 1091 C CA . CYS A 1 141 ? -3.730 7.140 -6.613 1.00 43.50 141 CYS A CA 1
ATOM 1092 C C . CYS A 1 141 ? -4.340 8.531 -6.465 1.00 43.50 141 CYS A C 1
ATOM 1094 O O . CYS A 1 141 ? -4.341 9.060 -5.326 1.00 43.50 141 CYS A O 1
#

Organism: Rhododendron simsii (NCBI:txid118357)

InterPro domains:
  IPR036890 Histidine kinase/HSP90-like ATPase superfamily [G3DSA:3.30.565.10] (4-73)
  IPR036890 Histidine kinase/HSP90-like ATPase superfamily [SSF55874] (5-58)
  IPR038973 DNA mismatch repair protein MutL/Mlh/Pms-like [PTHR10073] (5-120)